Protein AF-A0A1Q6KEZ4-F1 (afdb_monomer_lite)

Sequence (155 aa):
MENAVKALYIAAGVLMAVMVLSLAAVLYSSLQSYVEDTNKQIQYTQVDSFNTEYLNYVNSNDGKVLTIQDVISAASSAYENNYNKNPDTSQWKAGPSTLYVQVLLNGRRIDQTINENMVSLLERNKDTKFSCKASDVLIGDSTGQVYSINFTEIH

Secondary structure (DSSP, 8-state):
-HHHHHHHHHHHHHHHHHHHHHHHHHHHHHHHHHHHHHHHHHHHHHHHHHHHHHHTTS-SSS---B-HHHHHHHHHHHHHHHHHH-S-GGG----TT-S--EEEETTEE-GGGHHHHHHHHHHHTSS-EEE--GGGEEE-TTT-SEEEEEEEEE-

pLDDT: mean 88.72, std 8.83, range [51.69, 97.19]

Structure (mmCIF, N/CA/C/O backbone):
data_AF-A0A1Q6KEZ4-F1
#
_entry.id   AF-A0A1Q6KEZ4-F1
#
loop_
_atom_site.group_PDB
_atom_site.id
_atom_site.type_symbol
_atom_site.label_atom_id
_atom_site.label_alt_id
_atom_site.label_comp_id
_atom_site.label_asym_id
_atom_site.label_entity_id
_atom_site.label_seq_id
_atom_site.pdbx_PDB_ins_code
_atom_site.Cartn_x
_atom_site.Cartn_y
_atom_site.Cartn_z
_atom_site.occupancy
_atom_site.B_iso_or_equiv
_atom_site.auth_seq_id
_atom_site.auth_comp_id
_atom_site.auth_asym_id
_atom_site.auth_atom_id
_atom_site.pdbx_PDB_model_num
ATOM 1 N N . MET A 1 1 ? 42.102 6.230 -65.295 1.00 60.69 1 MET A N 1
ATOM 2 C CA . MET A 1 1 ? 42.305 5.837 -63.879 1.00 60.69 1 MET A CA 1
ATOM 3 C C . MET A 1 1 ? 41.741 6.873 -62.899 1.00 60.69 1 MET A C 1
ATOM 5 O O . MET A 1 1 ? 41.208 6.481 -61.873 1.00 60.69 1 MET A O 1
ATOM 9 N N . GLU A 1 2 ? 41.758 8.170 -63.232 1.00 69.00 2 GLU A N 1
ATOM 10 C CA . GLU A 1 2 ? 41.263 9.267 -62.375 1.00 69.00 2 GLU A CA 1
ATOM 11 C C . GLU A 1 2 ? 39.786 9.141 -61.936 1.00 69.00 2 GLU A C 1
ATOM 13 O O . GLU A 1 2 ? 39.456 9.414 -60.785 1.00 69.00 2 GLU A O 1
ATOM 18 N N . ASN A 1 3 ? 38.901 8.650 -62.814 1.00 77.00 3 ASN A N 1
ATOM 19 C CA . ASN A 1 3 ? 37.478 8.454 -62.492 1.00 77.00 3 ASN A CA 1
ATOM 20 C C . ASN A 1 3 ? 37.236 7.313 -61.492 1.00 77.00 3 ASN A C 1
ATOM 22 O O . ASN A 1 3 ? 36.320 7.398 -60.680 1.00 77.00 3 ASN A O 1
ATOM 26 N N . ALA A 1 4 ? 38.075 6.275 -61.512 1.00 77.56 4 ALA A N 1
ATOM 27 C CA . ALA A 1 4 ? 37.992 5.176 -60.552 1.00 77.56 4 ALA A CA 1
ATOM 28 C C . ALA A 1 4 ? 38.461 5.623 -59.159 1.00 77.56 4 ALA A C 1
ATOM 30 O O . ALA A 1 4 ? 37.857 5.259 -58.158 1.00 77.56 4 ALA A O 1
ATOM 31 N N . VAL A 1 5 ? 39.489 6.475 -59.099 1.00 74.38 5 VAL A N 1
ATOM 32 C CA . VAL A 1 5 ? 39.988 7.061 -57.846 1.00 74.38 5 VAL A CA 1
ATOM 33 C C . VAL A 1 5 ? 38.972 8.0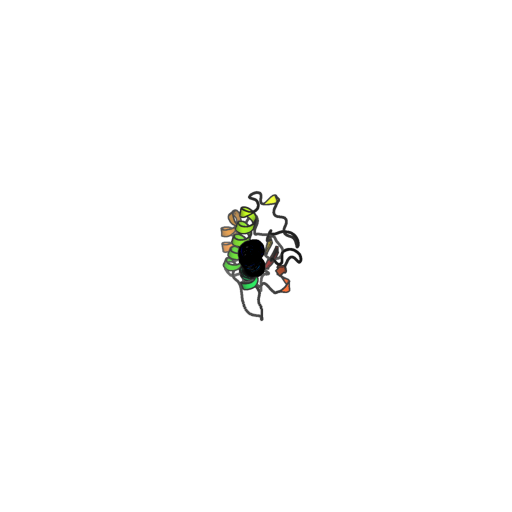47 -57.253 1.00 74.38 5 VAL A C 1
ATOM 35 O O . VAL A 1 5 ? 38.707 8.004 -56.056 1.00 74.38 5 VAL A O 1
ATOM 38 N N . LYS A 1 6 ? 38.317 8.878 -58.078 1.00 79.81 6 LYS A N 1
ATOM 39 C CA . LYS A 1 6 ? 37.211 9.748 -57.627 1.00 79.81 6 LYS A CA 1
ATOM 40 C C . LYS A 1 6 ? 36.016 8.939 -57.108 1.00 79.81 6 LYS A C 1
ATOM 42 O O . LYS A 1 6 ? 35.475 9.266 -56.056 1.00 79.81 6 LYS A O 1
ATOM 47 N N . ALA A 1 7 ? 35.650 7.853 -57.791 1.00 86.06 7 ALA A N 1
ATOM 48 C CA . ALA A 1 7 ? 34.607 6.940 -57.323 1.00 86.06 7 ALA A CA 1
ATOM 49 C C . ALA A 1 7 ? 34.984 6.250 -55.999 1.00 86.06 7 ALA A C 1
ATOM 51 O O . ALA A 1 7 ? 34.131 6.106 -55.127 1.00 86.06 7 ALA A O 1
ATOM 52 N N . LEU A 1 8 ? 36.258 5.890 -55.814 1.00 83.94 8 LEU A N 1
ATOM 53 C CA . LEU A 1 8 ? 36.766 5.287 -54.581 1.00 83.94 8 LEU A CA 1
ATOM 54 C C . LEU A 1 8 ? 36.637 6.232 -53.374 1.00 83.94 8 LEU A C 1
ATOM 56 O O . LEU A 1 8 ? 36.215 5.795 -52.306 1.00 83.94 8 LEU A O 1
ATOM 60 N N . TYR A 1 9 ? 36.931 7.526 -53.536 1.00 86.50 9 TYR A N 1
ATOM 61 C CA . TYR A 1 9 ? 36.766 8.509 -52.456 1.00 86.50 9 TYR A CA 1
ATOM 62 C C . TYR A 1 9 ? 35.299 8.759 -52.092 1.00 86.50 9 TYR A C 1
ATOM 64 O O . TYR A 1 9 ? 34.968 8.861 -50.911 1.00 86.50 9 TYR A O 1
ATOM 72 N N . ILE A 1 10 ? 34.410 8.804 -53.088 1.00 89.00 10 ILE A N 1
ATOM 73 C CA . ILE A 1 10 ? 32.965 8.914 -52.848 1.00 89.00 10 ILE A CA 1
ATOM 74 C C . ILE A 1 10 ? 32.461 7.662 -52.117 1.00 89.00 10 ILE A C 1
ATOM 76 O O . ILE A 1 10 ? 31.753 7.778 -51.118 1.00 89.00 10 ILE A O 1
ATOM 80 N N . ALA A 1 11 ? 32.881 6.471 -52.555 1.00 89.31 11 ALA A N 1
ATOM 81 C CA . ALA A 1 11 ? 32.524 5.209 -51.915 1.00 89.31 11 ALA A CA 1
ATOM 82 C C . ALA A 1 11 ? 33.015 5.136 -50.460 1.00 89.31 11 ALA A C 1
ATOM 84 O O . ALA A 1 11 ? 32.258 4.719 -49.587 1.00 89.31 11 ALA A O 1
ATOM 85 N N . ALA A 1 12 ? 34.237 5.597 -50.173 1.00 88.75 12 ALA A N 1
ATOM 86 C CA . ALA A 1 12 ? 34.770 5.658 -48.812 1.00 88.75 12 ALA A CA 1
ATOM 87 C C . ALA A 1 12 ? 33.958 6.601 -47.904 1.00 88.75 12 ALA A C 1
ATOM 89 O O . ALA A 1 12 ? 33.653 6.245 -46.768 1.00 88.75 12 ALA A O 1
ATOM 90 N N . GLY A 1 13 ? 33.555 7.775 -48.404 1.00 89.12 13 GLY A N 1
ATOM 91 C CA . GLY A 1 13 ? 32.710 8.711 -47.653 1.00 89.12 13 GLY A CA 1
ATOM 92 C C . GLY A 1 13 ? 31.323 8.142 -47.340 1.00 89.12 13 GLY A C 1
ATOM 93 O O . GLY A 1 13 ? 30.857 8.230 -46.204 1.00 89.12 13 GLY A O 1
ATOM 94 N N . VAL A 1 14 ? 30.690 7.492 -48.321 1.00 92.06 14 VAL A N 1
ATOM 95 C CA . VAL A 1 14 ? 29.394 6.817 -48.134 1.00 92.06 14 VAL A CA 1
ATOM 96 C C . VAL A 1 14 ? 29.519 5.658 -47.143 1.00 92.06 14 VAL A C 1
ATOM 98 O O . VAL A 1 14 ? 28.676 5.520 -46.260 1.00 92.06 14 VAL A O 1
ATOM 101 N N . LEU A 1 15 ? 30.589 4.864 -47.226 1.00 91.62 15 LEU A N 1
ATOM 102 C CA . LEU A 1 15 ? 30.841 3.755 -46.304 1.00 91.62 15 LEU A CA 1
ATOM 103 C C . LEU A 1 15 ? 30.991 4.244 -44.855 1.00 91.62 15 LEU A C 1
ATOM 105 O O . LEU A 1 15 ? 30.386 3.677 -43.946 1.00 91.62 15 LEU A O 1
ATOM 109 N N . MET A 1 16 ? 31.742 5.328 -44.642 1.00 91.62 16 MET A N 1
ATOM 110 C CA . MET A 1 16 ? 31.899 5.943 -43.320 1.00 91.62 16 MET A CA 1
ATOM 111 C C . MET A 1 16 ? 30.569 6.478 -42.780 1.00 91.62 16 MET A C 1
ATOM 113 O O . MET A 1 16 ? 30.256 6.267 -41.610 1.00 91.62 16 MET A O 1
ATOM 117 N N . ALA A 1 17 ? 29.750 7.110 -43.624 1.00 91.81 17 ALA A N 1
ATOM 118 C CA . ALA A 1 17 ? 28.429 7.590 -43.226 1.00 91.81 17 ALA A CA 1
ATOM 119 C C . ALA A 1 17 ? 27.498 6.439 -42.811 1.00 91.81 17 ALA A C 1
ATOM 121 O O . ALA A 1 17 ? 26.860 6.515 -41.763 1.00 91.81 17 ALA A O 1
ATOM 122 N N . VAL A 1 18 ? 27.462 5.345 -43.579 1.00 93.19 18 VAL A N 1
ATOM 123 C CA . VAL A 1 18 ? 26.671 4.149 -43.240 1.00 93.19 18 VAL A CA 1
ATOM 124 C C . VAL A 1 18 ? 27.151 3.532 -41.927 1.00 93.19 18 VAL A C 1
ATOM 126 O O . VAL A 1 18 ? 26.327 3.151 -41.099 1.00 93.19 18 VAL A O 1
ATOM 129 N N . MET A 1 19 ? 28.464 3.492 -41.691 1.00 90.12 19 MET A N 1
ATOM 130 C CA . MET A 1 19 ? 29.028 2.970 -40.447 1.00 90.12 19 MET A CA 1
ATOM 131 C C . MET A 1 19 ? 28.594 3.807 -39.234 1.00 90.12 19 MET A C 1
ATOM 133 O O . MET A 1 19 ? 28.090 3.253 -38.258 1.00 90.12 19 MET A O 1
ATOM 137 N N . VAL A 1 20 ? 28.685 5.137 -39.320 1.00 91.56 20 VAL A N 1
ATOM 138 C CA . VAL A 1 20 ? 28.237 6.044 -38.248 1.00 91.56 20 VAL A CA 1
ATOM 139 C C . VAL A 1 20 ? 26.727 5.926 -38.010 1.00 91.56 20 VAL A C 1
ATOM 141 O O . VAL A 1 20 ? 26.297 5.826 -36.862 1.00 91.56 20 VAL A O 1
ATOM 144 N N . LEU A 1 21 ? 25.919 5.876 -39.074 1.00 92.75 21 LEU A N 1
ATOM 145 C CA . LEU A 1 21 ? 24.465 5.718 -38.965 1.00 92.75 21 LEU A CA 1
ATOM 146 C C . LEU A 1 21 ? 24.075 4.366 -38.358 1.00 92.75 21 LEU A C 1
ATOM 148 O O . LEU A 1 21 ? 23.176 4.307 -37.522 1.00 92.75 21 LEU A O 1
ATOM 152 N N . SER A 1 22 ? 24.770 3.289 -38.731 1.00 89.25 22 SER A N 1
ATOM 153 C CA . SER A 1 22 ? 24.526 1.957 -38.171 1.00 89.25 22 SER A CA 1
ATOM 154 C C . SER A 1 22 ? 24.839 1.901 -36.674 1.00 89.25 22 SER A C 1
ATOM 156 O O . SER A 1 22 ? 24.042 1.373 -35.902 1.00 89.25 22 SER A O 1
ATOM 158 N N . LEU A 1 23 ? 25.935 2.532 -36.239 1.00 89.12 23 LEU A N 1
ATOM 159 C CA . LEU A 1 23 ? 26.276 2.641 -34.823 1.00 89.12 23 LEU A CA 1
ATOM 160 C C . LEU A 1 23 ? 25.237 3.473 -34.058 1.00 89.12 23 LEU A C 1
ATOM 162 O O . LEU A 1 23 ? 24.799 3.067 -32.983 1.00 89.12 23 LEU A O 1
ATOM 166 N N . ALA A 1 24 ? 24.804 4.603 -34.623 1.00 89.81 24 ALA A N 1
ATOM 167 C CA . ALA A 1 24 ? 23.767 5.441 -34.028 1.00 89.81 24 ALA A CA 1
ATOM 168 C C . ALA A 1 24 ? 22.436 4.684 -33.867 1.00 89.81 24 ALA A C 1
ATOM 170 O O . ALA A 1 24 ? 21.814 4.771 -32.811 1.00 89.81 24 ALA A O 1
ATOM 171 N N . ALA A 1 25 ? 22.028 3.897 -34.868 1.00 90.31 25 ALA A N 1
ATOM 172 C CA . ALA A 1 25 ? 20.820 3.075 -34.804 1.00 90.31 25 ALA A CA 1
ATOM 173 C C . ALA A 1 25 ? 20.906 1.996 -33.710 1.00 90.31 25 ALA A C 1
ATOM 175 O O . ALA A 1 25 ? 19.952 1.810 -32.954 1.00 90.31 25 ALA A O 1
ATOM 176 N N . VAL A 1 26 ? 22.060 1.328 -33.576 1.00 89.94 26 VAL A N 1
ATOM 177 C CA . VAL A 1 26 ? 22.297 0.338 -32.512 1.00 89.94 26 VAL A CA 1
ATOM 178 C C . VAL A 1 26 ? 22.236 0.991 -31.129 1.00 89.94 26 VAL A C 1
ATOM 180 O O . VAL A 1 26 ? 21.531 0.497 -30.253 1.00 89.94 26 VAL A O 1
ATOM 183 N N . LEU A 1 27 ? 22.912 2.126 -30.930 1.00 87.19 27 LEU A N 1
ATOM 184 C CA . LEU A 1 27 ? 22.880 2.857 -29.657 1.00 87.19 27 LEU A CA 1
ATOM 185 C C . LEU A 1 27 ? 21.466 3.338 -29.308 1.00 87.19 27 LEU A C 1
ATOM 187 O O . LEU A 1 27 ? 21.036 3.203 -28.164 1.00 87.19 27 LEU A O 1
ATOM 191 N N . TYR A 1 28 ? 20.726 3.851 -30.293 1.00 87.38 28 TYR A N 1
ATOM 192 C CA . TYR A 1 28 ? 19.344 4.292 -30.119 1.00 87.38 28 TYR A CA 1
ATOM 193 C C . TYR A 1 28 ? 18.412 3.140 -29.721 1.00 87.38 28 TYR A C 1
ATOM 195 O O . TYR A 1 28 ? 17.582 3.300 -28.826 1.00 87.38 28 TYR A O 1
ATOM 203 N N . SER A 1 29 ? 18.572 1.966 -30.335 1.00 82.19 29 SER A N 1
ATOM 204 C CA . SER A 1 29 ? 17.814 0.765 -29.967 1.00 82.19 29 SER A CA 1
ATOM 205 C C . SER A 1 29 ? 18.130 0.305 -28.540 1.00 82.19 29 SER A C 1
ATOM 207 O O . SER A 1 29 ? 17.216 0.001 -27.777 1.00 82.19 29 SER A O 1
ATOM 209 N N . SER A 1 30 ? 19.410 0.278 -28.159 1.00 78.62 30 SER A N 1
ATOM 210 C CA . SER A 1 30 ? 19.832 -0.137 -26.816 1.00 78.62 30 SER A CA 1
ATOM 211 C C . SER A 1 30 ? 19.333 0.817 -25.728 1.00 78.62 30 SER A C 1
ATOM 213 O O . SER A 1 30 ? 18.893 0.372 -24.670 1.00 78.62 30 SER A O 1
ATOM 215 N N . LEU A 1 31 ? 19.350 2.128 -25.991 1.00 83.81 31 LEU A N 1
ATOM 216 C CA . LEU A 1 31 ? 18.835 3.138 -25.064 1.00 83.81 31 LEU A CA 1
ATOM 217 C C . LEU A 1 31 ? 17.318 3.035 -24.876 1.00 83.81 31 LEU A C 1
ATOM 219 O O . LEU A 1 31 ? 16.845 3.160 -23.751 1.00 83.81 31 LEU A O 1
ATOM 223 N N . GLN A 1 32 ? 16.559 2.774 -25.943 1.00 78.62 32 GLN A N 1
ATOM 224 C CA . GLN A 1 32 ? 15.112 2.564 -25.831 1.00 78.62 32 GLN A CA 1
ATOM 225 C C . GLN A 1 32 ? 14.777 1.347 -24.970 1.00 78.62 32 GLN A C 1
ATOM 227 O O . GLN A 1 32 ? 13.999 1.476 -24.028 1.00 78.62 32 GLN A O 1
ATOM 232 N N . SER A 1 33 ? 15.421 0.202 -25.224 1.00 74.25 33 SER A N 1
ATOM 233 C CA . SER A 1 33 ? 15.225 -1.003 -24.407 1.00 74.25 33 SER A CA 1
ATOM 234 C C . SER A 1 33 ? 15.558 -0.747 -22.933 1.00 74.25 33 SER A C 1
ATOM 236 O O . SER A 1 33 ? 14.803 -1.141 -22.049 1.00 74.25 33 SER A O 1
ATOM 238 N N . TYR A 1 34 ? 16.654 -0.031 -22.658 1.00 75.06 34 TYR A N 1
ATOM 239 C CA . TYR A 1 34 ? 17.045 0.333 -21.295 1.00 75.06 34 TYR A CA 1
ATOM 240 C C . TYR A 1 34 ? 16.006 1.227 -20.602 1.00 75.06 34 TYR A C 1
ATOM 242 O O . TYR A 1 34 ? 15.690 1.017 -19.430 1.00 75.06 34 TYR A O 1
ATOM 250 N N . VAL A 1 35 ? 15.460 2.220 -21.310 1.00 72.44 35 VAL A N 1
ATOM 251 C CA . VAL A 1 35 ? 14.422 3.114 -20.777 1.00 72.44 35 VAL A CA 1
ATOM 252 C C . VAL A 1 35 ? 13.130 2.347 -20.498 1.00 72.44 35 VAL A C 1
ATOM 254 O O . VAL A 1 35 ? 12.522 2.555 -19.451 1.00 72.44 35 VAL A O 1
ATOM 257 N N . GLU A 1 36 ? 12.720 1.441 -21.384 1.00 76.94 36 GLU A N 1
ATOM 258 C CA . GLU A 1 36 ? 11.536 0.605 -21.171 1.00 76.94 36 GLU A CA 1
ATOM 259 C C . GLU A 1 36 ? 11.672 -0.289 -19.937 1.00 76.94 36 GLU A C 1
ATOM 261 O O . GLU A 1 36 ? 10.764 -0.331 -19.104 1.00 76.94 36 GLU A O 1
ATOM 266 N N . ASP A 1 37 ? 12.808 -0.968 -19.783 1.00 76.12 37 ASP A N 1
ATOM 267 C CA . ASP A 1 37 ? 13.043 -1.851 -18.640 1.00 76.12 37 ASP A CA 1
ATOM 268 C C . ASP A 1 37 ? 13.179 -1.067 -17.332 1.00 76.12 37 ASP A C 1
ATOM 270 O O . ASP A 1 37 ? 12.614 -1.461 -16.309 1.00 76.12 37 ASP A O 1
ATOM 274 N N . THR A 1 38 ? 13.834 0.095 -17.375 1.00 71.69 38 THR A N 1
ATOM 275 C CA . THR A 1 38 ? 13.915 1.009 -16.230 1.00 71.69 38 THR A CA 1
ATOM 276 C C . THR A 1 38 ? 12.527 1.510 -15.828 1.00 71.69 38 THR A C 1
ATOM 278 O O . THR A 1 38 ? 12.174 1.469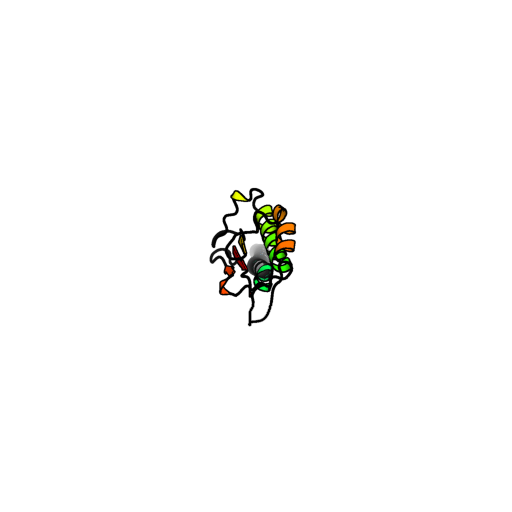 -14.652 1.00 71.69 38 THR A O 1
ATOM 281 N N . ASN A 1 39 ? 11.693 1.926 -16.784 1.00 73.06 39 ASN A N 1
ATOM 282 C CA . ASN A 1 39 ? 10.333 2.389 -16.502 1.00 73.06 39 ASN A CA 1
ATOM 283 C C . ASN A 1 39 ? 9.466 1.286 -15.889 1.00 73.06 39 ASN A C 1
ATOM 285 O O . ASN A 1 39 ? 8.727 1.555 -14.941 1.00 73.06 39 ASN A O 1
ATOM 289 N N . LYS A 1 40 ? 9.580 0.044 -16.377 1.00 74.88 40 LYS A N 1
ATOM 290 C CA . LYS A 1 40 ? 8.904 -1.109 -15.766 1.00 74.88 40 LYS A CA 1
ATOM 291 C C . LYS A 1 40 ? 9.347 -1.287 -14.317 1.00 74.88 40 LYS A C 1
ATOM 293 O O . LYS A 1 40 ? 8.496 -1.376 -13.440 1.00 74.88 40 LYS A O 1
ATOM 298 N N . GLN A 1 41 ? 10.653 -1.287 -14.041 1.00 74.94 41 GLN A N 1
ATOM 299 C CA . GLN A 1 41 ? 11.169 -1.415 -12.672 1.00 74.94 41 GLN A CA 1
ATOM 300 C C . GLN A 1 41 ? 10.688 -0.291 -11.749 1.00 74.94 41 GLN A C 1
ATOM 302 O O . GLN A 1 41 ? 10.331 -0.560 -10.602 1.00 74.94 41 GLN A O 1
ATOM 307 N N . ILE A 1 42 ? 10.624 0.949 -12.243 1.00 78.25 42 ILE A N 1
ATOM 308 C CA . ILE A 1 42 ? 10.081 2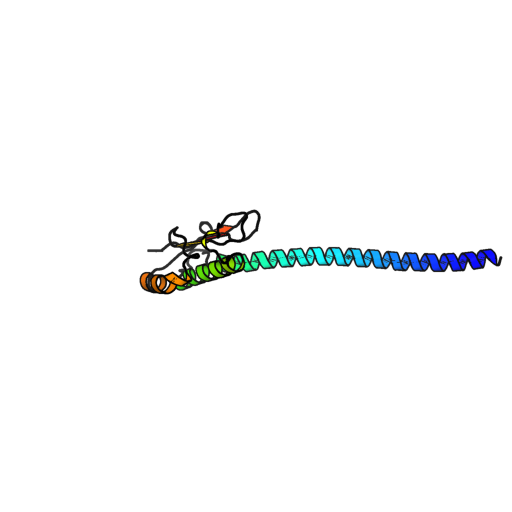.083 -11.486 1.00 78.25 42 ILE A CA 1
ATOM 309 C C . ILE A 1 42 ? 8.603 1.848 -11.161 1.00 78.25 42 ILE A C 1
ATOM 311 O O . ILE A 1 42 ? 8.211 2.011 -10.010 1.00 78.25 42 ILE A O 1
ATOM 315 N N . GLN A 1 43 ? 7.789 1.435 -12.136 1.00 79.00 43 GLN A N 1
ATOM 316 C CA . GLN A 1 43 ? 6.369 1.147 -11.909 1.00 79.00 43 GLN A CA 1
ATOM 317 C C . GLN A 1 43 ? 6.169 0.009 -10.903 1.00 79.00 43 GLN A C 1
ATOM 319 O O . GLN A 1 43 ? 5.367 0.152 -9.982 1.00 79.00 43 GLN A O 1
ATOM 324 N N . TYR A 1 44 ? 6.934 -1.080 -11.023 1.00 80.94 44 TYR A N 1
ATOM 325 C CA . TYR A 1 44 ? 6.910 -2.170 -10.046 1.00 80.94 44 TYR A CA 1
ATOM 326 C C . TYR A 1 44 ? 7.285 -1.681 -8.648 1.00 80.94 44 TYR A C 1
ATOM 328 O O . TYR A 1 44 ? 6.550 -1.939 -7.704 1.00 80.94 44 TYR A O 1
ATOM 336 N N . THR A 1 45 ? 8.372 -0.919 -8.520 1.00 85.38 45 THR A N 1
ATOM 337 C CA . THR A 1 45 ? 8.812 -0.357 -7.232 1.00 85.38 45 THR A CA 1
ATOM 338 C C . THR A 1 45 ? 7.764 0.579 -6.631 1.00 85.38 45 THR A C 1
ATOM 340 O O . THR A 1 45 ? 7.554 0.568 -5.424 1.00 85.38 45 THR A O 1
ATOM 343 N N . GLN A 1 46 ? 7.078 1.381 -7.449 1.00 87.50 46 GLN A N 1
ATOM 344 C CA . GLN A 1 46 ? 6.010 2.264 -6.976 1.00 87.50 46 GLN A CA 1
ATOM 345 C C . GLN A 1 46 ? 4.813 1.476 -6.440 1.00 87.50 46 GLN A C 1
ATOM 347 O O . GLN A 1 46 ? 4.314 1.791 -5.362 1.00 87.50 46 GLN A O 1
ATOM 352 N N . VAL A 1 47 ? 4.365 0.451 -7.169 1.00 90.81 47 VAL A N 1
ATOM 353 C CA . VAL A 1 47 ? 3.264 -0.418 -6.728 1.00 90.81 47 VAL A CA 1
ATOM 354 C C . VAL A 1 47 ? 3.653 -1.190 -5.468 1.00 90.81 47 VAL A C 1
ATOM 356 O O . VAL A 1 47 ? 2.864 -1.266 -4.533 1.00 90.81 47 VAL A O 1
ATOM 359 N N . ASP A 1 48 ? 4.876 -1.710 -5.410 1.00 91.44 48 ASP A N 1
ATOM 360 C CA . ASP A 1 48 ? 5.391 -2.447 -4.257 1.00 91.44 48 ASP A CA 1
ATOM 361 C C . ASP A 1 48 ? 5.529 -1.556 -3.014 1.00 91.44 48 ASP A C 1
ATOM 363 O O . ASP A 1 48 ? 5.048 -1.907 -1.935 1.00 91.44 48 ASP A O 1
ATOM 367 N N . SER A 1 49 ? 6.090 -0.353 -3.171 1.00 91.12 49 SER A N 1
ATOM 368 C CA . SER A 1 49 ? 6.193 0.636 -2.094 1.00 91.12 49 SER A CA 1
ATOM 369 C C . SER A 1 49 ? 4.817 1.058 -1.585 1.00 91.12 49 SER A C 1
ATOM 371 O O . SER A 1 49 ? 4.627 1.177 -0.376 1.00 91.12 49 SER A O 1
ATOM 373 N N . PHE A 1 50 ? 3.859 1.268 -2.490 1.00 93.62 50 PHE A N 1
ATOM 374 C CA . PHE A 1 50 ? 2.483 1.596 -2.132 1.00 93.62 50 PHE A CA 1
ATOM 375 C C . PHE A 1 50 ? 1.821 0.454 -1.357 1.00 93.62 50 PHE A C 1
ATOM 377 O O . PHE A 1 50 ? 1.248 0.658 -0.291 1.00 93.62 50 PHE A O 1
ATOM 384 N N . ASN A 1 51 ? 1.936 -0.777 -1.858 1.00 93.56 51 ASN A N 1
ATOM 385 C CA . ASN A 1 51 ? 1.368 -1.942 -1.193 1.00 93.56 51 ASN A CA 1
ATOM 386 C C . ASN A 1 51 ? 1.999 -2.166 0.180 1.00 93.56 51 ASN A C 1
ATOM 388 O O . ASN A 1 51 ? 1.281 -2.463 1.130 1.00 93.56 51 ASN A O 1
ATOM 392 N N . THR A 1 52 ? 3.311 -1.973 0.309 1.00 92.38 52 THR A N 1
ATOM 393 C CA . THR A 1 52 ? 4.041 -2.106 1.576 1.00 92.38 52 THR A CA 1
ATOM 394 C C . THR A 1 52 ? 3.471 -1.196 2.665 1.00 92.38 52 THR A C 1
ATOM 396 O O . THR A 1 52 ? 3.370 -1.625 3.814 1.00 92.38 52 THR A O 1
ATOM 399 N N . GLU A 1 53 ? 3.021 0.016 2.322 1.00 92.06 53 GLU A N 1
ATOM 400 C CA . GLU A 1 53 ? 2.397 0.946 3.275 1.00 92.06 53 GLU A CA 1
ATOM 401 C C . GLU A 1 53 ? 1.192 0.323 3.997 1.00 92.06 53 GLU A C 1
ATOM 403 O O . GLU A 1 53 ? 1.031 0.508 5.202 1.00 92.06 53 GLU A O 1
ATOM 408 N N . TYR A 1 54 ? 0.398 -0.490 3.296 1.00 92.94 54 TYR A N 1
ATOM 409 C CA . TYR A 1 54 ? -0.780 -1.157 3.855 1.00 92.94 54 TYR A CA 1
ATOM 410 C C . TYR A 1 54 ? -0.492 -2.586 4.333 1.00 92.94 54 TYR A C 1
ATOM 412 O O . TYR A 1 54 ? -1.000 -3.021 5.369 1.00 92.94 54 TYR A O 1
ATOM 420 N N . LEU A 1 55 ? 0.353 -3.327 3.615 1.00 92.12 55 LEU A N 1
ATOM 421 C CA . LEU A 1 55 ? 0.715 -4.704 3.951 1.00 92.12 55 LEU A CA 1
ATOM 422 C C . LEU A 1 55 ? 1.549 -4.793 5.234 1.00 92.12 55 LEU A C 1
ATOM 424 O O . LEU A 1 55 ? 1.496 -5.812 5.915 1.00 92.12 55 LEU A O 1
ATOM 428 N N . ASN A 1 56 ? 2.228 -3.718 5.645 1.00 90.50 56 ASN A N 1
ATOM 429 C CA . ASN A 1 56 ? 2.897 -3.641 6.948 1.00 90.50 56 ASN A CA 1
ATOM 430 C C . ASN A 1 56 ? 1.943 -3.816 8.142 1.00 90.50 56 ASN A C 1
ATOM 432 O O . ASN A 1 56 ? 2.391 -4.131 9.251 1.00 90.50 56 ASN A O 1
ATOM 436 N N . TYR A 1 57 ? 0.639 -3.610 7.952 1.00 90.44 57 TYR A N 1
ATOM 437 C CA . TYR A 1 57 ? -0.371 -3.869 8.978 1.00 90.44 57 TYR A CA 1
ATOM 438 C C . TYR A 1 57 ? -0.867 -5.322 8.982 1.00 90.44 57 TYR A C 1
ATOM 440 O O . TYR A 1 57 ? -1.495 -5.743 9.952 1.00 90.44 57 TYR A O 1
ATOM 448 N N . VAL A 1 58 ? -0.572 -6.100 7.937 1.00 89.19 58 VAL A N 1
ATOM 449 C CA . VAL A 1 58 ? -1.000 -7.495 7.820 1.00 89.19 58 VAL A CA 1
ATOM 450 C C . VAL A 1 58 ? -0.162 -8.391 8.724 1.00 89.19 58 VAL A C 1
ATOM 452 O O . VAL A 1 58 ? 1.069 -8.421 8.671 1.00 89.19 58 VAL A O 1
ATOM 455 N N . ASN A 1 59 ? -0.850 -9.197 9.525 1.00 74.06 59 ASN A N 1
ATOM 456 C CA . ASN A 1 59 ? -0.247 -10.285 10.275 1.00 74.06 59 ASN A CA 1
ATOM 457 C C . ASN A 1 59 ? 0.210 -11.398 9.337 1.00 74.06 59 ASN A C 1
ATOM 459 O O . ASN A 1 59 ? -0.592 -12.229 8.918 1.00 74.06 59 ASN A O 1
ATOM 463 N N . SER A 1 60 ? 1.507 -11.441 9.039 1.00 56.66 60 SER A N 1
ATOM 464 C CA . SER A 1 60 ? 2.070 -12.546 8.260 1.00 56.66 60 SER A CA 1
ATOM 465 C C . SER A 1 60 ? 2.145 -13.852 9.062 1.00 56.66 60 SER A C 1
ATOM 467 O O . SER A 1 60 ? 2.103 -14.902 8.443 1.00 56.66 60 SER A O 1
ATOM 469 N N . ASN A 1 61 ? 2.216 -13.810 10.405 1.00 51.69 61 ASN A N 1
ATOM 470 C CA . ASN A 1 61 ? 2.307 -14.993 11.281 1.00 51.69 61 ASN A CA 1
ATOM 471 C C . ASN A 1 61 ? 1.878 -14.679 12.736 1.00 51.69 61 ASN A C 1
ATOM 473 O O . ASN A 1 61 ? 2.727 -14.608 13.616 1.00 51.69 61 ASN A O 1
ATOM 477 N N . ASP A 1 62 ? 0.578 -14.465 12.967 1.00 54.38 62 ASP A N 1
ATOM 478 C CA . ASP A 1 62 ? -0.077 -14.537 14.292 1.00 54.38 62 ASP A CA 1
ATOM 479 C C . ASP A 1 62 ? 0.630 -13.768 15.443 1.00 54.38 62 ASP A C 1
ATOM 481 O O . ASP A 1 62 ? 1.337 -14.355 16.260 1.00 54.38 62 ASP A O 1
ATOM 485 N N . GLY A 1 63 ? 0.463 -12.436 15.535 1.00 59.66 63 GLY A N 1
ATOM 486 C CA . GLY A 1 63 ? 0.900 -11.729 16.756 1.00 59.66 63 GLY A CA 1
ATOM 487 C C . GLY A 1 63 ? 1.074 -10.209 16.723 1.00 59.66 63 GLY A C 1
ATOM 488 O O . GLY A 1 63 ? 1.249 -9.604 17.781 1.00 59.66 63 GLY A O 1
ATOM 489 N N . LYS A 1 64 ? 1.015 -9.546 15.563 1.00 75.38 64 LYS A N 1
ATOM 490 C CA . LYS A 1 64 ? 0.977 -8.080 15.492 1.00 75.38 64 LYS A CA 1
ATOM 491 C C . LYS A 1 64 ? -0.400 -7.597 15.929 1.00 75.38 64 LYS A C 1
ATOM 493 O O . LYS A 1 64 ? -1.356 -7.546 15.155 1.00 75.38 64 LYS A O 1
ATOM 498 N N . VAL A 1 65 ? -0.470 -7.263 17.205 1.00 86.00 65 VAL A N 1
ATOM 499 C CA . VAL A 1 65 ? -1.594 -6.567 17.807 1.00 86.00 65 VAL A CA 1
ATOM 500 C C . VAL A 1 65 ? -1.485 -5.092 17.441 1.00 86.00 65 VAL A C 1
ATOM 502 O O . VAL A 1 65 ? -0.547 -4.416 17.858 1.00 86.00 65 VAL A O 1
ATOM 505 N N . LEU A 1 66 ? -2.438 -4.612 16.651 1.00 91.06 66 LEU A N 1
ATOM 506 C CA . LEU A 1 66 ? -2.513 -3.221 16.226 1.00 91.06 66 LEU A CA 1
ATOM 507 C C . LEU A 1 66 ? -3.296 -2.396 17.244 1.00 91.06 66 LEU A C 1
ATOM 509 O O . LEU A 1 66 ? -4.182 -2.905 17.940 1.00 91.06 66 LEU A O 1
ATOM 513 N N . THR A 1 67 ? -2.984 -1.109 17.319 1.00 93.94 67 THR A N 1
ATOM 514 C CA . THR A 1 67 ? -3.745 -0.143 18.111 1.00 93.94 67 THR A CA 1
ATOM 515 C C . THR A 1 67 ? -4.596 0.745 17.214 1.00 93.94 67 THR A C 1
ATOM 517 O O . THR A 1 67 ? -4.461 0.758 15.990 1.00 93.94 67 THR A O 1
ATOM 520 N N . ILE A 1 68 ? -5.480 1.535 17.820 1.00 94.62 68 ILE A N 1
ATOM 521 C CA . ILE A 1 68 ? -6.291 2.494 17.067 1.00 94.62 68 ILE A CA 1
ATOM 522 C C . ILE A 1 68 ? -5.436 3.519 16.299 1.00 94.62 68 ILE A C 1
ATOM 524 O O . ILE A 1 68 ? -5.835 3.968 15.228 1.00 94.62 68 ILE A O 1
ATOM 528 N N . GLN A 1 69 ? -4.244 3.864 16.799 1.00 94.19 69 GLN A N 1
ATOM 529 C CA . GLN A 1 69 ? -3.318 4.764 16.107 1.00 94.19 69 GLN A CA 1
ATOM 530 C C . GLN A 1 69 ? -2.836 4.177 14.773 1.00 94.19 69 GLN A C 1
ATOM 532 O O . GLN A 1 69 ? -2.725 4.921 13.800 1.00 94.19 69 GLN A O 1
ATOM 537 N N . ASP A 1 70 ? -2.605 2.862 14.701 1.00 93.81 70 ASP A N 1
ATOM 538 C CA . ASP A 1 70 ? -2.225 2.184 13.455 1.00 93.81 70 ASP A CA 1
ATOM 539 C C . ASP A 1 70 ? -3.362 2.252 12.425 1.00 93.81 70 ASP A C 1
ATOM 541 O O . ASP A 1 70 ? -3.149 2.608 11.267 1.00 93.81 70 ASP A O 1
ATOM 545 N N . VAL A 1 71 ? -4.595 1.980 12.869 1.00 94.50 71 VAL A N 1
ATOM 546 C CA . VAL A 1 71 ? -5.801 2.038 12.026 1.00 94.50 71 VAL A CA 1
ATOM 547 C C . VAL A 1 71 ? -6.032 3.453 11.490 1.00 94.50 71 VAL A C 1
ATOM 549 O O . VAL A 1 71 ? -6.326 3.632 10.309 1.00 94.50 71 VAL A O 1
ATOM 552 N N . ILE A 1 72 ? -5.878 4.469 12.345 1.00 95.38 72 ILE A N 1
ATOM 553 C CA . ILE A 1 72 ? -6.002 5.877 11.949 1.00 95.38 72 ILE A CA 1
ATOM 554 C C . ILE A 1 72 ? -4.907 6.253 10.960 1.00 95.38 72 ILE A C 1
ATOM 556 O O . ILE A 1 72 ? -5.205 6.926 9.982 1.00 95.38 72 ILE A O 1
ATOM 560 N N . SER A 1 73 ? -3.672 5.797 11.170 1.00 95.31 73 SER A N 1
ATOM 561 C CA . SER A 1 73 ? -2.566 6.075 10.249 1.00 95.31 73 SER A CA 1
ATOM 562 C C . SER A 1 73 ? -2.868 5.516 8.856 1.00 95.31 73 SER A C 1
ATOM 564 O O . SER A 1 73 ? -2.799 6.252 7.877 1.00 95.31 73 SER A O 1
ATOM 566 N N . ALA A 1 74 ? -3.327 4.261 8.767 1.00 95.31 74 ALA A N 1
ATOM 567 C CA . A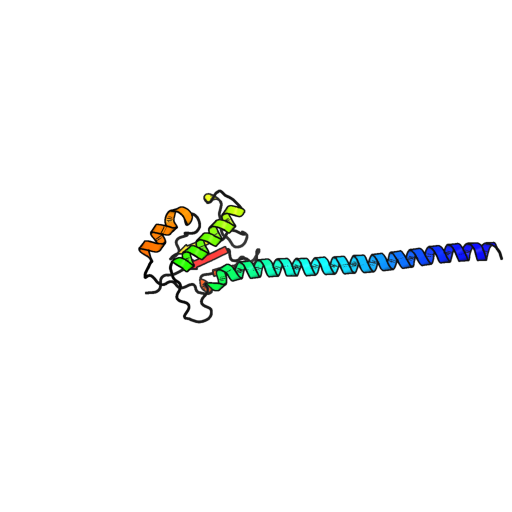LA A 1 74 ? -3.761 3.662 7.505 1.00 95.31 74 ALA A CA 1
ATOM 568 C C . ALA A 1 74 ? -4.929 4.429 6.851 1.00 95.31 74 ALA A C 1
ATOM 570 O O . ALA A 1 74 ? -4.928 4.658 5.639 1.00 95.31 74 ALA A O 1
ATOM 571 N N . ALA A 1 75 ? -5.925 4.842 7.643 1.00 96.56 75 ALA A N 1
ATOM 572 C CA . ALA A 1 75 ? -7.078 5.606 7.166 1.00 96.56 75 ALA A CA 1
ATOM 573 C C . ALA A 1 75 ? -6.699 7.011 6.673 1.00 96.56 75 ALA A C 1
ATOM 575 O O . ALA A 1 75 ? -7.224 7.448 5.650 1.00 96.56 75 ALA A O 1
ATOM 576 N N . SER A 1 76 ? -5.777 7.695 7.352 1.00 96.31 76 SER A N 1
ATOM 577 C CA . SER A 1 76 ? -5.258 9.004 6.950 1.00 96.31 76 SER A CA 1
ATOM 578 C C . SER A 1 76 ? -4.440 8.912 5.664 1.00 96.31 76 SER A C 1
ATOM 580 O O . SER A 1 76 ? -4.696 9.679 4.740 1.00 96.31 76 SER A O 1
ATOM 582 N N . SER A 1 77 ? -3.549 7.922 5.540 1.00 95.88 77 SER A N 1
ATOM 583 C CA . SER A 1 77 ? -2.829 7.659 4.286 1.00 95.88 77 SER A CA 1
ATOM 584 C C . SER A 1 77 ? -3.785 7.397 3.118 1.00 95.88 77 SER A C 1
ATOM 586 O O . SER A 1 77 ? -3.636 7.960 2.034 1.00 95.88 77 SER A O 1
ATOM 588 N N . ALA A 1 78 ? -4.822 6.577 3.334 1.00 96.56 78 ALA A N 1
ATOM 589 C CA . ALA A 1 78 ? -5.856 6.337 2.328 1.00 96.56 78 ALA A CA 1
ATOM 590 C C . ALA A 1 78 ? -6.637 7.613 1.975 1.00 96.56 78 ALA A C 1
ATOM 592 O O . ALA A 1 78 ? -6.888 7.863 0.794 1.00 96.56 78 ALA A O 1
ATOM 593 N N . TYR A 1 79 ? -6.984 8.437 2.970 1.00 96.81 79 TYR A N 1
ATOM 594 C CA . TYR A 1 79 ? -7.623 9.734 2.752 1.00 96.81 79 TYR A CA 1
ATOM 595 C C . TYR A 1 79 ? -6.753 10.634 1.872 1.00 96.81 79 TYR A C 1
ATOM 597 O O . TYR A 1 79 ? -7.242 11.140 0.868 1.00 96.81 79 TYR A O 1
ATOM 605 N N . GLU A 1 80 ? -5.469 10.800 2.192 1.00 95.94 80 GLU A N 1
ATOM 606 C CA . GLU A 1 80 ? -4.550 11.640 1.417 1.00 95.94 80 GLU A CA 1
ATOM 607 C C . GLU A 1 80 ? -4.373 11.128 -0.016 1.00 95.94 80 GLU A C 1
ATOM 609 O O . GLU A 1 80 ? -4.510 11.901 -0.967 1.00 95.94 80 GLU A O 1
ATOM 614 N N . ASN A 1 81 ? -4.146 9.821 -0.200 1.00 94.75 81 ASN A N 1
ATOM 615 C CA . ASN A 1 81 ? -4.047 9.217 -1.530 1.00 94.75 81 ASN A CA 1
ATOM 616 C C . ASN A 1 81 ? -5.307 9.480 -2.366 1.00 94.75 81 ASN A C 1
ATOM 618 O O . ASN A 1 81 ? -5.216 9.860 -3.537 1.00 94.75 81 ASN A O 1
ATOM 622 N N . ASN A 1 82 ? -6.486 9.288 -1.775 1.00 96.56 82 ASN A N 1
ATOM 623 C CA . ASN A 1 82 ? -7.746 9.469 -2.482 1.00 96.56 82 ASN A CA 1
ATOM 624 C C . ASN A 1 82 ? -8.032 10.948 -2.764 1.00 96.56 82 ASN A C 1
ATOM 626 O O . ASN A 1 82 ? -8.438 11.284 -3.876 1.00 96.56 82 ASN A O 1
ATOM 630 N N . TYR A 1 83 ? -7.767 11.826 -1.795 1.00 96.25 83 TYR A N 1
ATOM 631 C CA . TYR A 1 83 ? -7.958 13.271 -1.898 1.00 96.25 83 TYR A CA 1
ATOM 632 C C . TYR A 1 83 ? -7.078 13.884 -2.986 1.00 96.25 83 TYR A C 1
ATOM 634 O O . TYR A 1 83 ? -7.560 14.666 -3.805 1.00 96.25 83 TYR A O 1
ATOM 642 N N . ASN A 1 84 ? -5.816 13.454 -3.070 1.00 95.06 84 ASN A N 1
ATOM 643 C CA . ASN A 1 84 ? -4.891 13.875 -4.123 1.00 95.06 84 ASN A CA 1
ATOM 644 C C . ASN A 1 84 ? -5.368 13.479 -5.532 1.00 95.06 84 ASN A C 1
ATOM 646 O O . ASN A 1 84 ? -4.976 14.110 -6.512 1.00 95.06 84 ASN A O 1
ATOM 650 N N . LYS A 1 85 ? -6.219 12.452 -5.652 1.00 93.88 85 LYS A N 1
ATOM 651 C CA . LYS A 1 85 ? -6.844 12.053 -6.925 1.00 93.88 85 LYS A CA 1
ATOM 652 C C . LYS A 1 85 ? -8.156 12.786 -7.173 1.00 93.88 85 LYS A C 1
ATOM 654 O O . LYS A 1 85 ? -8.442 13.156 -8.308 1.00 93.88 85 LYS A O 1
ATOM 659 N N . ASN A 1 86 ? -8.977 12.947 -6.138 1.00 94.94 86 ASN A N 1
ATOM 660 C CA . ASN A 1 86 ? -10.231 13.680 -6.208 1.00 94.94 86 ASN A CA 1
ATOM 661 C C . ASN A 1 86 ? -10.599 14.243 -4.823 1.00 94.94 86 ASN A C 1
ATOM 663 O O . ASN A 1 86 ? -10.782 13.453 -3.900 1.00 94.94 86 ASN A O 1
ATOM 667 N N . PRO A 1 87 ? -10.775 15.564 -4.663 1.00 93.62 87 PRO A N 1
ATOM 668 C CA . PRO A 1 87 ? -11.144 16.149 -3.375 1.00 93.62 87 PRO A CA 1
ATOM 669 C C . PRO A 1 87 ? -12.582 15.827 -2.929 1.00 93.62 87 PRO A C 1
ATOM 671 O O . PRO A 1 87 ? -12.893 15.966 -1.749 1.00 93.62 87 PRO A O 1
ATOM 674 N N . ASP A 1 88 ? -13.467 15.393 -3.835 1.00 94.00 88 ASP A N 1
ATOM 675 C CA . ASP A 1 88 ? -14.830 14.975 -3.492 1.00 94.00 88 ASP A CA 1
ATOM 676 C C . ASP A 1 88 ? -14.840 13.533 -2.955 1.00 94.00 88 ASP A C 1
ATOM 678 O O . ASP A 1 88 ? -14.769 12.558 -3.714 1.00 94.00 88 ASP A O 1
ATOM 682 N N . THR A 1 89 ? -14.967 13.400 -1.631 1.00 91.19 89 THR A N 1
ATOM 683 C CA . THR A 1 89 ? -14.965 12.113 -0.915 1.00 91.19 89 THR A CA 1
ATOM 684 C C . THR A 1 89 ? -16.083 11.170 -1.361 1.00 91.19 89 THR A C 1
ATOM 686 O O . THR A 1 89 ? -15.921 9.948 -1.287 1.00 91.19 89 THR A O 1
ATOM 689 N N . SER A 1 90 ? -17.196 11.700 -1.882 1.00 91.38 90 SER A N 1
ATOM 690 C CA . SER A 1 90 ? -18.324 10.899 -2.374 1.00 91.38 90 SER A CA 1
ATOM 691 C C . SER A 1 90 ? -17.996 10.128 -3.659 1.00 91.38 90 SER A C 1
ATOM 693 O O . SER A 1 90 ? -18.621 9.106 -3.955 1.00 91.38 90 SER A O 1
ATOM 695 N N . GLN A 1 91 ? -16.972 10.568 -4.399 1.00 92.50 91 GLN A N 1
ATOM 696 C CA . GLN A 1 91 ? -16.519 9.926 -5.635 1.00 92.50 91 GLN A CA 1
ATOM 697 C C . GLN A 1 91 ? -15.533 8.784 -5.390 1.00 92.50 91 GLN A C 1
ATOM 699 O O . GLN A 1 91 ? -15.198 8.057 -6.328 1.00 92.50 91 GLN A O 1
ATOM 704 N N . TRP A 1 92 ? -15.057 8.605 -4.155 1.00 94.62 92 TRP A N 1
ATOM 705 C CA . TRP A 1 92 ? -14.049 7.599 -3.828 1.00 94.62 92 TRP A CA 1
ATOM 706 C C . TRP A 1 92 ? -14.662 6.205 -3.850 1.00 94.62 92 TRP A C 1
ATOM 708 O O . TRP A 1 92 ? -15.090 5.673 -2.827 1.00 94.62 92 TRP A O 1
ATOM 718 N N . LYS A 1 93 ? -14.710 5.600 -5.031 1.00 93.62 93 LYS A N 1
ATOM 719 C CA . LYS A 1 93 ? -15.225 4.249 -5.243 1.00 93.62 93 LYS A CA 1
ATOM 720 C C . LYS A 1 93 ? -14.046 3.294 -5.327 1.00 93.62 93 LYS A C 1
ATOM 722 O O . LYS A 1 93 ? -13.467 3.140 -6.395 1.00 93.62 93 LYS A O 1
ATOM 727 N N . ALA A 1 94 ? -13.679 2.703 -4.195 1.00 93.31 94 ALA A N 1
ATOM 728 C CA . ALA A 1 94 ? -12.640 1.685 -4.153 1.00 93.31 94 ALA A CA 1
ATOM 729 C C . ALA A 1 94 ? -13.100 0.416 -4.883 1.00 93.31 94 ALA A C 1
ATOM 731 O O . ALA A 1 94 ? -14.259 0.009 -4.795 1.00 93.31 94 ALA A O 1
ATOM 732 N N . GLY A 1 95 ? -12.181 -0.202 -5.614 1.00 92.94 95 GLY A N 1
ATOM 733 C CA . GLY A 1 95 ? -12.448 -1.383 -6.422 1.00 92.94 95 GLY A CA 1
ATOM 734 C C . GLY A 1 95 ? -11.212 -1.854 -7.188 1.00 92.94 95 GLY A C 1
ATOM 735 O O . GLY A 1 95 ? -10.233 -1.109 -7.287 1.00 92.94 95 GLY A O 1
ATOM 736 N N . PRO A 1 96 ? -11.270 -3.058 -7.786 1.00 91.19 96 PRO A N 1
ATOM 737 C CA . PRO A 1 96 ? -10.113 -3.747 -8.370 1.00 91.19 96 PRO A CA 1
ATOM 738 C C . PRO A 1 96 ? -9.513 -3.056 -9.605 1.00 91.19 96 PRO A C 1
ATOM 740 O O . PRO A 1 96 ? -8.429 -3.423 -10.063 1.00 91.19 96 PRO A O 1
ATOM 743 N N . SER A 1 97 ? -10.222 -2.066 -10.154 1.00 90.88 97 SER A N 1
ATOM 744 C CA . SER A 1 97 ? -9.804 -1.249 -11.296 1.00 90.88 97 SER A CA 1
ATOM 745 C C . SER A 1 97 ? -9.658 0.230 -10.983 1.00 90.88 97 SER A C 1
ATOM 747 O O . SER A 1 97 ? -9.689 1.069 -11.881 1.00 90.88 97 SER A O 1
ATOM 749 N N . THR A 1 98 ? -9.535 0.564 -9.704 1.00 92.25 98 THR A N 1
ATOM 7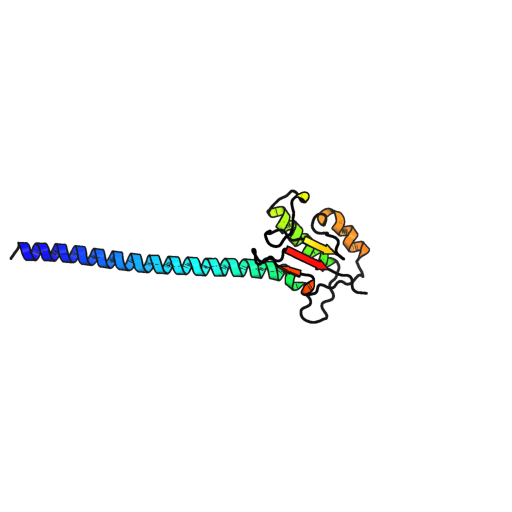50 C CA . THR A 1 98 ? -9.414 1.943 -9.239 1.00 92.25 98 THR A CA 1
ATOM 751 C C . THR A 1 98 ? -8.152 2.093 -8.406 1.00 92.25 98 THR A C 1
ATOM 753 O O . THR A 1 98 ? -7.648 1.123 -7.849 1.00 92.25 98 THR A O 1
ATOM 756 N N . LEU A 1 99 ? -7.659 3.323 -8.304 1.00 92.81 99 LEU A N 1
ATOM 757 C CA . LEU A 1 99 ? -6.534 3.669 -7.430 1.00 92.81 99 LEU A CA 1
ATOM 758 C C . LEU A 1 99 ? -7.017 4.224 -6.078 1.00 92.81 99 LEU A C 1
ATOM 760 O O . LEU A 1 99 ? -6.239 4.835 -5.347 1.00 92.81 99 LEU A O 1
ATOM 764 N N . TYR A 1 100 ? -8.315 4.089 -5.785 1.00 96.06 100 TYR A N 1
ATOM 765 C CA . TYR A 1 100 ? -8.884 4.491 -4.506 1.00 96.06 100 TYR A CA 1
ATOM 766 C C . TYR A 1 100 ? -8.708 3.373 -3.486 1.00 96.06 100 TYR A C 1
ATOM 768 O O . TYR A 1 100 ? -8.973 2.209 -3.786 1.00 96.06 100 TYR A O 1
ATOM 776 N N . VAL A 1 101 ? -8.335 3.752 -2.269 1.00 96.81 101 VAL A N 1
ATOM 777 C CA . VAL A 1 101 ? -8.198 2.840 -1.134 1.00 96.81 101 VAL A CA 1
ATOM 778 C C . VAL A 1 101 ? -9.353 3.062 -0.175 1.00 96.81 101 VAL A C 1
ATOM 780 O O . VAL A 1 101 ? -9.613 4.196 0.220 1.00 96.81 101 VAL A O 1
ATOM 783 N N . GLN A 1 102 ? -10.036 1.997 0.226 1.00 97.19 102 GLN A N 1
ATOM 784 C CA . GLN A 1 102 ? -10.961 2.042 1.354 1.00 97.19 102 GLN A CA 1
ATOM 785 C C . GLN A 1 102 ? -10.336 1.391 2.585 1.00 97.19 102 GLN A C 1
ATOM 787 O O . GLN A 1 102 ? -9.730 0.320 2.501 1.00 97.19 102 GLN A O 1
ATOM 792 N N . VAL A 1 103 ? -10.531 2.027 3.737 1.00 97.12 103 VAL A N 1
ATOM 793 C CA . VAL A 1 103 ? -10.119 1.486 5.034 1.00 97.12 103 VAL A CA 1
ATOM 794 C C . VAL A 1 103 ? -11.363 1.209 5.852 1.00 97.12 103 VAL A C 1
ATOM 796 O O . VAL A 1 103 ? -12.178 2.106 6.084 1.00 97.12 103 VAL A O 1
ATOM 799 N N . LEU A 1 104 ? -11.518 -0.042 6.270 1.00 96.44 104 LEU A N 1
ATOM 800 C CA . LEU A 1 104 ? -12.661 -0.512 7.037 1.00 96.44 104 LEU A CA 1
ATOM 801 C C . LEU A 1 104 ? -12.240 -0.828 8.472 1.00 96.44 104 LEU A C 1
ATOM 803 O O . LEU A 1 104 ? -11.190 -1.415 8.709 1.00 96.44 104 LEU A O 1
ATOM 807 N N . LEU A 1 105 ? -13.090 -0.458 9.421 1.00 94.75 105 LEU A N 1
ATOM 808 C CA . LEU A 1 105 ? -13.002 -0.830 10.825 1.00 94.75 105 LEU A CA 1
ATOM 809 C C . LEU A 1 105 ? -14.263 -1.615 11.178 1.00 94.75 105 LEU A C 1
ATOM 811 O O . LEU A 1 105 ? -15.368 -1.075 11.099 1.00 94.75 105 LEU A O 1
ATOM 815 N N . ASN A 1 106 ? -14.109 -2.897 11.503 1.00 92.56 106 ASN A N 1
ATOM 816 C CA . ASN A 1 106 ? -15.206 -3.852 11.685 1.00 92.56 106 ASN A CA 1
ATOM 817 C C . ASN A 1 106 ? -16.204 -3.827 10.510 1.00 92.56 106 ASN A C 1
ATOM 819 O O . ASN A 1 106 ? -17.419 -3.819 10.701 1.00 92.56 106 ASN A O 1
ATOM 823 N N . GLY A 1 107 ? -15.691 -3.738 9.277 1.00 92.12 107 GLY A N 1
ATOM 824 C CA . GLY A 1 107 ? -16.508 -3.658 8.062 1.00 92.12 107 GLY A CA 1
ATOM 825 C C . GLY A 1 107 ? -17.149 -2.292 7.782 1.00 92.12 107 GLY A C 1
ATOM 826 O O . GLY A 1 107 ? -17.788 -2.129 6.743 1.00 92.12 107 GLY A O 1
ATOM 827 N N . ARG A 1 108 ? -16.971 -1.283 8.645 1.00 94.19 108 ARG A N 1
ATOM 828 C CA . ARG A 1 108 ? -17.420 0.091 8.384 1.00 94.19 108 ARG A CA 1
ATOM 829 C C . ARG A 1 108 ? -16.286 0.917 7.799 1.00 94.19 108 ARG A C 1
ATOM 831 O O . ARG A 1 108 ? -15.234 1.046 8.412 1.00 94.19 108 ARG A O 1
ATOM 838 N N . ARG A 1 109 ? -16.522 1.542 6.648 1.00 95.06 109 ARG A N 1
ATOM 839 C CA . ARG A 1 109 ? -15.553 2.444 6.020 1.00 95.06 109 ARG A CA 1
ATOM 840 C C . ARG A 1 109 ? -15.313 3.695 6.874 1.00 95.06 109 ARG A C 1
ATOM 842 O O . ARG A 1 109 ? -16.277 4.344 7.284 1.00 95.06 109 ARG A O 1
ATOM 849 N N . ILE A 1 110 ? -14.045 4.029 7.120 1.00 95.38 110 ILE A N 1
ATOM 850 C CA . ILE A 1 110 ? -13.642 5.164 7.967 1.00 95.38 110 ILE A CA 1
ATOM 851 C C . ILE A 1 110 ? -12.788 6.216 7.248 1.00 95.38 110 ILE A C 1
ATOM 853 O O . ILE A 1 110 ? -12.823 7.372 7.666 1.00 95.38 110 ILE A O 1
ATOM 857 N N . ASP A 1 111 ? -12.085 5.868 6.160 1.00 94.69 111 ASP A N 1
ATOM 858 C CA . ASP A 1 111 ? -11.144 6.771 5.469 1.00 94.69 111 ASP A CA 1
ATOM 859 C C . ASP A 1 111 ? -11.792 8.099 5.058 1.00 94.69 111 ASP A C 1
ATOM 861 O O . ASP A 1 111 ? -11.242 9.155 5.337 1.00 94.69 111 ASP A O 1
ATOM 865 N N . GLN A 1 112 ? -13.009 8.076 4.508 1.00 94.38 112 GLN A N 1
ATOM 866 C CA . GLN A 1 112 ? -13.710 9.274 4.018 1.00 94.38 112 GLN A CA 1
ATOM 867 C C . GLN A 1 112 ? -13.994 10.341 5.085 1.00 94.38 112 GLN A C 1
ATOM 869 O O . GLN A 1 112 ? -14.208 11.499 4.740 1.00 94.38 112 GLN A O 1
ATOM 874 N N . THR A 1 113 ? -14.038 9.960 6.363 1.00 93.44 113 THR A N 1
ATOM 875 C CA . THR A 1 113 ? -14.424 10.853 7.472 1.00 93.44 113 THR A CA 1
ATOM 876 C C . THR A 1 113 ? -13.345 10.931 8.548 1.00 93.44 113 THR A C 1
ATOM 878 O O . THR A 1 113 ? -13.608 11.371 9.668 1.00 93.44 113 THR A O 1
ATOM 881 N N . ILE A 1 114 ? -12.123 10.481 8.236 1.00 93.56 114 ILE A N 1
ATOM 882 C CA . ILE A 1 114 ? -11.062 10.329 9.232 1.00 93.56 114 ILE A CA 1
ATOM 883 C C . ILE A 1 114 ? -10.697 11.664 9.887 1.00 93.56 114 ILE A C 1
ATOM 885 O O . ILE A 1 114 ? -10.594 11.728 11.108 1.00 93.56 114 ILE A O 1
ATOM 889 N N . ASN A 1 115 ? -10.638 12.749 9.110 1.00 89.94 115 ASN A N 1
ATOM 890 C CA . ASN A 1 115 ? -10.304 14.088 9.605 1.00 89.94 115 ASN A CA 1
ATOM 891 C C . ASN A 1 115 ? -11.325 14.637 10.613 1.00 89.94 115 ASN A C 1
ATOM 893 O O . ASN A 1 115 ? -10.967 15.419 11.488 1.00 89.94 115 ASN A O 1
ATOM 897 N N . GLU A 1 116 ? -12.585 14.216 10.510 1.00 92.00 116 GLU A N 1
ATOM 898 C CA . GLU A 1 116 ? -13.661 14.633 11.414 1.00 92.00 116 GLU A CA 1
ATOM 899 C C . GLU A 1 116 ? -13.740 13.721 12.644 1.00 92.00 116 GLU A C 1
ATOM 901 O O . GLU A 1 116 ? -13.980 14.173 13.762 1.00 92.00 116 GLU A O 1
ATOM 906 N N . ASN A 1 117 ? -13.516 12.418 12.448 1.00 92.31 117 ASN A N 1
ATOM 907 C CA . ASN A 1 117 ? -13.775 11.400 13.461 1.00 92.31 117 ASN A CA 1
ATOM 908 C C . ASN A 1 117 ? -12.532 10.946 14.238 1.00 92.31 117 ASN A C 1
ATOM 910 O O . ASN A 1 117 ? -12.693 10.211 15.215 1.00 92.31 117 ASN A O 1
ATOM 914 N N . MET A 1 118 ? -11.322 11.379 13.864 1.00 92.12 118 MET A N 1
ATOM 915 C CA . MET A 1 118 ? -10.051 10.920 14.446 1.00 92.12 118 MET A CA 1
ATOM 916 C C . MET A 1 118 ? -10.042 10.947 15.980 1.00 92.12 118 MET A C 1
ATOM 918 O O . MET A 1 118 ? -9.776 9.924 16.608 1.00 92.12 118 MET A O 1
ATOM 922 N N . VAL A 1 119 ? -10.382 12.086 16.593 1.00 93.31 119 VAL A N 1
ATOM 923 C CA . VAL A 1 119 ? -10.378 12.239 18.062 1.00 93.31 119 VAL A CA 1
ATOM 924 C C . VAL A 1 119 ? -11.353 11.256 18.712 1.00 93.31 119 VAL A C 1
ATOM 926 O O . VAL A 1 119 ? -10.987 10.517 19.622 1.00 93.31 119 VAL A O 1
ATOM 929 N N . SER A 1 120 ? -12.571 11.164 18.176 1.00 93.88 120 SER 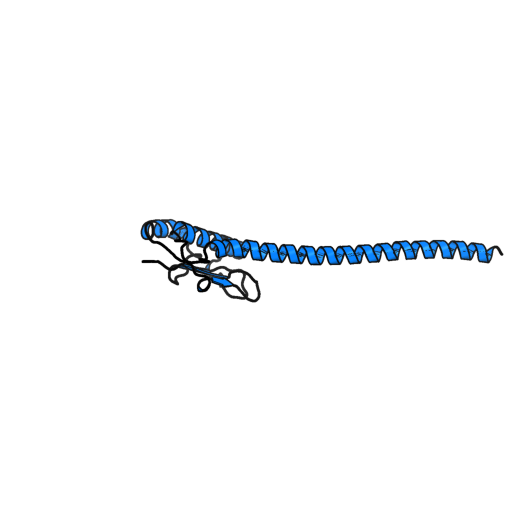A N 1
ATOM 930 C CA . SER A 1 120 ? -13.596 10.253 18.695 1.00 93.88 120 SER A CA 1
ATOM 931 C C . SER A 1 120 ? -13.215 8.774 18.555 1.00 93.88 120 SER A C 1
ATOM 933 O O . SER A 1 120 ? -13.669 7.935 19.333 1.00 93.88 120 SER A O 1
ATOM 935 N N . LEU A 1 121 ? -12.431 8.422 17.531 1.00 93.50 121 LEU A N 1
ATOM 936 C CA . LEU A 1 121 ? -11.949 7.062 17.315 1.00 93.50 121 LEU A CA 1
ATOM 937 C C . LEU A 1 121 ? -10.856 6.717 18.325 1.00 93.50 121 LEU A C 1
ATOM 939 O O . LEU A 1 121 ? -10.932 5.646 18.925 1.00 93.50 121 LEU A O 1
ATOM 943 N N . LEU A 1 122 ? -9.913 7.637 18.559 1.00 93.56 122 LEU A N 1
ATOM 944 C CA . LEU A 1 122 ? -8.861 7.496 19.569 1.00 93.56 122 LEU A CA 1
ATOM 945 C C . LEU A 1 122 ? -9.438 7.298 20.971 1.00 93.56 122 LEU A C 1
ATOM 947 O O . LEU A 1 122 ? -9.008 6.397 21.684 1.00 93.56 122 LEU A O 1
ATOM 951 N N . GLU A 1 123 ? -10.414 8.118 21.361 1.00 93.50 123 GLU A N 1
ATOM 952 C CA . GLU A 1 123 ? -11.006 8.056 22.700 1.00 93.50 123 GLU A CA 1
ATOM 953 C C . GLU A 1 123 ? -11.782 6.757 22.931 1.00 93.50 123 GLU A C 1
ATOM 955 O O . GLU A 1 123 ? -11.609 6.113 23.964 1.00 93.50 123 GLU A O 1
ATOM 960 N N . ARG A 1 124 ? -12.602 6.337 21.959 1.00 92.62 124 ARG A N 1
ATOM 961 C CA . ARG A 1 124 ? -13.444 5.136 22.089 1.00 92.62 124 ARG A CA 1
ATOM 962 C C . ARG A 1 124 ? -12.660 3.830 22.070 1.00 92.62 124 ARG A C 1
ATOM 964 O O . ARG A 1 124 ? -13.123 2.853 22.643 1.00 92.62 124 ARG A O 1
ATOM 971 N N . ASN A 1 125 ? -11.506 3.810 21.406 1.00 92.50 125 ASN A N 1
ATOM 972 C CA . ASN A 1 125 ? -10.748 2.586 21.140 1.00 92.50 125 ASN A CA 1
ATOM 973 C C . ASN A 1 125 ? -9.353 2.596 21.767 1.00 92.50 125 ASN A C 1
ATOM 975 O O . ASN A 1 125 ? -8.469 1.867 21.320 1.00 92.50 125 ASN A O 1
ATOM 979 N N . LYS A 1 126 ? -9.132 3.441 22.780 1.00 88.81 126 LYS A N 1
ATOM 980 C CA . LYS A 1 126 ? -7.817 3.638 23.403 1.00 88.81 126 LYS A CA 1
ATOM 981 C C . LYS A 1 126 ? -7.175 2.325 23.866 1.00 88.81 126 LYS A C 1
ATOM 983 O O . LYS A 1 126 ? -5.976 2.132 23.673 1.00 88.81 126 LYS A O 1
ATOM 988 N N . ASP A 1 127 ? -7.984 1.441 24.443 1.00 90.31 127 ASP A N 1
ATOM 989 C CA . ASP A 1 127 ? -7.540 0.159 24.996 1.00 90.31 127 ASP A CA 1
ATOM 990 C C . ASP A 1 127 ? -7.898 -1.035 24.090 1.00 90.31 127 ASP A C 1
ATOM 992 O O . ASP A 1 127 ? -7.497 -2.167 24.363 1.00 90.31 127 ASP A O 1
ATOM 996 N N . THR A 1 128 ? -8.597 -0.781 22.980 1.00 92.62 128 THR A N 1
ATOM 997 C CA . THR A 1 128 ? -9.007 -1.800 22.011 1.00 92.62 128 THR A CA 1
ATOM 998 C C . THR A 1 128 ? -7.829 -2.232 21.148 1.00 92.62 128 THR A C 1
ATOM 1000 O O . THR A 1 128 ? -6.985 -1.429 20.736 1.00 92.62 128 THR A O 1
ATOM 1003 N N . LYS A 1 129 ? -7.778 -3.531 20.867 1.00 92.56 129 LYS A N 1
ATOM 1004 C CA . LYS A 1 129 ? -6.763 -4.160 20.030 1.00 92.56 129 LYS A CA 1
ATOM 1005 C C . LYS A 1 129 ? -7.368 -4.593 18.706 1.00 92.56 129 LYS A C 1
ATOM 1007 O O . LYS A 1 129 ? -8.514 -5.029 18.665 1.00 92.56 129 LYS A O 1
ATOM 1012 N N . PHE A 1 130 ? -6.588 -4.494 17.635 1.00 92.56 130 PHE A N 1
ATOM 1013 C CA . PHE A 1 130 ? -7.045 -4.809 16.286 1.00 92.56 130 PHE A CA 1
ATOM 1014 C C . PHE A 1 130 ? -6.123 -5.815 15.601 1.00 92.56 130 PHE A C 1
ATOM 1016 O O . PHE A 1 130 ? -4.918 -5.860 15.856 1.00 92.56 130 PHE A O 1
ATOM 1023 N N . SER A 1 131 ? -6.699 -6.606 14.701 1.00 91.81 131 SER A N 1
ATOM 1024 C CA . SER A 1 131 ? -5.978 -7.460 13.763 1.00 91.81 131 SER A CA 1
ATOM 1025 C C . SER A 1 131 ? -6.352 -7.118 12.329 1.00 91.81 131 SER A C 1
ATOM 1027 O O . SER A 1 131 ? -7.481 -6.721 12.037 1.00 91.81 131 SER A O 1
ATOM 1029 N N . CYS A 1 132 ? -5.390 -7.312 11.437 1.00 91.69 132 CYS A N 1
ATOM 1030 C CA . CYS A 1 132 ? -5.589 -7.352 9.999 1.00 91.69 132 CYS A CA 1
ATOM 1031 C C . CYS A 1 132 ? -4.887 -8.610 9.479 1.00 91.69 132 CYS A C 1
ATOM 1033 O O . CYS A 1 132 ? -3.696 -8.815 9.740 1.00 91.69 132 CYS A O 1
ATOM 1035 N N . LYS A 1 133 ? -5.629 -9.499 8.821 1.00 90.62 133 LYS A N 1
ATOM 1036 C CA . LYS A 1 133 ? -5.113 -10.731 8.212 1.00 90.62 133 LYS A CA 1
ATOM 1037 C C . LYS A 1 133 ? -4.898 -10.517 6.720 1.00 90.62 133 LYS A C 1
ATOM 1039 O O . LYS A 1 133 ? -5.438 -9.591 6.126 1.00 90.62 133 LYS A O 1
ATOM 1044 N N . ALA A 1 134 ? -4.167 -11.426 6.078 1.00 88.12 134 ALA A N 1
ATOM 1045 C CA . ALA A 1 134 ? -3.991 -11.372 4.626 1.00 88.12 134 ALA A CA 1
ATOM 1046 C C . ALA A 1 134 ? -5.336 -11.421 3.872 1.00 88.12 134 ALA A C 1
ATOM 1048 O O . ALA A 1 134 ? -5.479 -10.787 2.835 1.00 88.12 134 ALA A O 1
ATOM 1049 N N . SER A 1 135 ? -6.343 -12.111 4.425 1.00 89.00 135 SER A N 1
ATOM 1050 C CA . SER A 1 135 ? -7.708 -12.151 3.881 1.00 89.00 135 SER A CA 1
ATOM 1051 C C . SER A 1 135 ? -8.482 -10.836 4.016 1.00 89.00 135 SER A C 1
ATOM 1053 O O . SER A 1 135 ? -9.512 -10.678 3.369 1.00 89.00 135 SER A O 1
ATOM 1055 N N . ASP A 1 136 ? -8.024 -9.920 4.869 1.00 91.25 136 ASP A N 1
ATOM 1056 C CA . ASP A 1 136 ? -8.661 -8.622 5.097 1.00 91.25 136 ASP A CA 1
ATOM 1057 C C . ASP A 1 136 ? -8.151 -7.540 4.132 1.00 91.25 136 ASP A C 1
ATOM 1059 O O . ASP A 1 136 ? -8.658 -6.415 4.142 1.00 91.25 136 ASP A O 1
ATOM 1063 N N . VAL A 1 137 ? -7.164 -7.871 3.291 1.00 93.75 137 VAL A N 1
ATOM 1064 C CA . VAL A 1 137 ? -6.601 -6.979 2.276 1.00 93.75 137 VAL A CA 1
ATOM 1065 C C . VAL A 1 137 ? -6.975 -7.466 0.886 1.00 93.75 137 VAL A C 1
ATOM 1067 O O . VAL A 1 137 ? -6.792 -8.633 0.549 1.00 93.75 137 VAL A O 1
ATOM 1070 N N . LEU A 1 138 ? -7.466 -6.549 0.055 1.00 95.12 138 LEU A N 1
ATOM 1071 C CA . LEU A 1 138 ? -7.779 -6.812 -1.343 1.00 95.12 138 LEU A CA 1
ATOM 1072 C C . LEU A 1 138 ? -6.888 -5.959 -2.244 1.00 95.12 138 LEU A C 1
ATOM 1074 O O . LEU A 1 138 ? -6.789 -4.739 -2.076 1.00 95.12 138 LEU A O 1
ATOM 1078 N N . ILE A 1 139 ? -6.270 -6.620 -3.217 1.00 94.38 139 ILE A N 1
ATOM 1079 C CA . ILE A 1 139 ? -5.395 -6.028 -4.230 1.00 94.38 139 ILE A CA 1
ATOM 1080 C C . ILE A 1 139 ? -6.120 -6.086 -5.574 1.00 94.38 139 ILE A C 1
ATOM 1082 O O . ILE A 1 139 ? -6.799 -7.065 -5.875 1.00 94.38 139 ILE A O 1
ATOM 1086 N N . GLY A 1 140 ? -6.046 -5.009 -6.353 1.00 91.81 140 GLY A N 1
ATOM 1087 C CA . GLY A 1 140 ? -6.741 -4.911 -7.630 1.00 91.81 140 GLY A CA 1
ATOM 1088 C C . GLY A 1 140 ? -5.991 -5.651 -8.727 1.00 91.81 140 GLY A C 1
ATOM 1089 O O . GLY A 1 140 ? -4.832 -5.343 -8.984 1.00 91.81 140 GLY A O 1
ATOM 1090 N N . ASP A 1 141 ? -6.659 -6.565 -9.429 1.00 86.25 141 ASP A N 1
ATOM 1091 C CA . ASP A 1 141 ? -6.033 -7.365 -10.496 1.00 86.25 141 ASP A CA 1
ATOM 1092 C C . ASP A 1 141 ? -5.479 -6.509 -11.644 1.00 86.25 141 ASP A C 1
ATOM 1094 O O . ASP A 1 141 ? -4.527 -6.894 -12.317 1.00 86.25 141 ASP A O 1
ATOM 1098 N N . SER A 1 142 ? -6.078 -5.337 -11.878 1.00 86.62 142 SER A N 1
ATOM 1099 C CA . SER A 1 142 ? -5.679 -4.448 -12.977 1.00 86.62 142 SER A CA 1
ATOM 1100 C C . SER A 1 142 ? -4.673 -3.372 -12.575 1.00 86.62 142 SER A C 1
ATOM 1102 O O . SER A 1 142 ? -3.923 -2.896 -13.423 1.00 86.62 142 SER A O 1
ATOM 1104 N N . THR A 1 143 ? -4.640 -2.982 -11.298 1.00 88.69 143 THR A N 1
ATOM 1105 C CA . THR A 1 143 ? -3.741 -1.932 -10.794 1.00 88.69 143 THR A CA 1
ATOM 1106 C C . THR A 1 143 ? -2.528 -2.501 -10.066 1.00 88.69 143 THR A C 1
ATOM 1108 O O . THR A 1 143 ? -1.525 -1.808 -9.923 1.00 88.69 143 THR A O 1
ATOM 1111 N N . GLY A 1 144 ? -2.620 -3.737 -9.568 1.00 90.25 144 GLY A N 1
ATOM 1112 C CA . GLY A 1 144 ? -1.651 -4.331 -8.650 1.00 90.25 144 GLY A CA 1
ATOM 1113 C C . GLY A 1 144 ? -1.616 -3.660 -7.275 1.00 90.25 144 GLY A C 1
ATOM 1114 O O . GLY A 1 144 ? -0.793 -4.044 -6.452 1.00 90.25 144 GLY A O 1
ATOM 1115 N N . GLN A 1 145 ? -2.481 -2.672 -7.014 1.00 93.69 145 GLN A N 1
ATOM 1116 C CA . GLN A 1 145 ? -2.485 -1.869 -5.792 1.00 93.69 145 GLN A CA 1
ATOM 1117 C C . GLN A 1 145 ? -3.538 -2.361 -4.798 1.00 93.69 145 GLN A C 1
ATOM 1119 O O . GLN A 1 145 ? -4.624 -2.796 -5.194 1.00 93.69 145 GLN A O 1
ATOM 1124 N N . VAL A 1 146 ? -3.243 -2.251 -3.502 1.00 95.94 146 VAL A N 1
ATOM 1125 C CA . VAL A 1 146 ? -4.246 -2.410 -2.440 1.00 95.94 146 VAL A CA 1
ATOM 1126 C C . VAL A 1 146 ? -5.382 -1.414 -2.676 1.00 95.94 146 VAL A C 1
ATOM 1128 O O . VAL A 1 146 ? -5.144 -0.216 -2.778 1.00 95.94 146 VAL A O 1
ATOM 1131 N N . TYR A 1 147 ? -6.622 -1.898 -2.742 1.00 96.44 147 TYR A N 1
ATOM 1132 C CA . TYR A 1 147 ? -7.811 -1.039 -2.819 1.00 96.44 147 TYR A CA 1
ATOM 1133 C C . TYR A 1 147 ? -8.700 -1.157 -1.583 1.00 96.44 147 TYR A C 1
ATOM 1135 O O . TYR A 1 147 ? -9.568 -0.315 -1.377 1.00 96.44 147 TYR A O 1
ATOM 1143 N N . SER A 1 148 ? -8.513 -2.182 -0.749 1.00 96.69 148 SER A N 1
ATOM 1144 C CA . SER A 1 148 ? -9.301 -2.379 0.467 1.00 96.69 148 SER A CA 1
ATOM 1145 C C . SER A 1 148 ? -8.459 -3.013 1.561 1.00 96.69 148 SER A C 1
ATOM 1147 O O . SER A 1 148 ? -7.765 -3.992 1.305 1.00 96.69 148 SER A O 1
ATOM 1149 N N . ILE A 1 149 ? -8.582 -2.500 2.783 1.00 96.19 149 ILE A N 1
ATOM 1150 C CA . ILE A 1 149 ? -8.009 -3.090 3.996 1.00 96.19 149 ILE A CA 1
ATOM 1151 C C . ILE A 1 149 ? -9.031 -3.022 5.132 1.00 96.19 149 ILE A C 1
ATOM 1153 O O . ILE A 1 149 ? -9.648 -1.978 5.350 1.00 96.19 149 ILE A O 1
ATOM 1157 N N . ASN A 1 150 ? -9.234 -4.133 5.839 1.00 95.75 150 ASN A N 1
ATOM 1158 C CA . ASN A 1 150 ? -10.178 -4.232 6.949 1.00 95.75 150 ASN A CA 1
ATOM 1159 C C . ASN A 1 150 ? -9.466 -4.559 8.267 1.00 95.75 150 ASN A C 1
ATOM 1161 O O . ASN A 1 150 ? -8.706 -5.515 8.374 1.00 95.75 150 ASN A O 1
ATOM 1165 N N . PHE A 1 151 ? -9.751 -3.765 9.291 1.00 94.31 151 PHE A N 1
ATOM 1166 C CA . PHE A 1 151 ? -9.268 -3.966 10.647 1.00 94.31 151 PHE A CA 1
ATOM 1167 C C . PHE A 1 151 ? -10.403 -4.509 11.505 1.00 94.31 151 PHE A C 1
ATOM 1169 O O . PHE A 1 151 ? -11.502 -3.954 11.515 1.00 94.31 151 PHE A O 1
ATOM 1176 N N . THR A 1 152 ? -10.138 -5.587 12.236 1.00 93.19 152 THR A N 1
ATOM 1177 C CA . THR A 1 152 ? -11.119 -6.240 13.110 1.00 93.19 152 THR A CA 1
ATOM 1178 C C . THR A 1 152 ? -10.662 -6.203 14.556 1.00 93.19 152 THR A C 1
ATOM 1180 O O . THR A 1 152 ? -9.489 -6.437 14.849 1.00 93.19 152 THR A O 1
ATOM 1183 N N . GLU A 1 153 ? -11.581 -5.890 15.463 1.00 91.94 153 GLU A N 1
ATOM 1184 C CA . GLU A 1 153 ? -11.320 -5.917 16.902 1.00 91.94 153 GLU A CA 1
ATOM 1185 C C . GLU A 1 153 ? -11.000 -7.331 17.393 1.00 91.94 153 GLU A C 1
ATOM 1187 O O . GLU A 1 153 ? -11.664 -8.303 17.026 1.00 91.94 153 GLU A O 1
ATOM 1192 N N . ILE A 1 154 ? -9.997 -7.432 18.262 1.00 87.44 154 ILE A N 1
ATOM 1193 C CA . ILE A 1 154 ? -9.627 -8.659 18.965 1.00 87.44 154 ILE A CA 1
ATOM 1194 C C . ILE A 1 154 ? -10.081 -8.507 20.419 1.00 87.44 154 ILE A C 1
ATOM 1196 O O . ILE A 1 154 ? -9.755 -7.504 21.056 1.00 87.44 154 ILE A O 1
ATOM 1200 N N . HIS A 1 155 ? -10.835 -9.490 20.912 1.00 69.06 155 HIS A N 1
ATOM 1201 C CA . HIS A 1 155 ? -11.268 -9.588 22.309 1.00 69.06 155 HIS A CA 1
ATOM 1202 C C . HIS A 1 155 ? -10.335 -10.503 23.102 1.00 69.06 155 HIS A C 1
ATOM 1204 O O . HIS A 1 155 ? -9.892 -11.521 22.520 1.00 69.06 155 HIS A O 1
#

Radius of gyration: 28.21 Å; chains: 1; bounding box: 61×31×89 Å

Foldseek 3Di:
DVVVVVVVVVVVVVVVVVVVVVVVVVVVVVVVVVVVVVVVVVLVVVQVVQQCLQCVQADPDPDPWDALVSLLSSLQVLLVQQCVVPVPLVPQDFDLQDSHAFRAEQNHTDSSCSVPCVVVSCVVGVPWIKHWHPVQWDHRPNSRHTRYGYIYTDD